Protein AF-A0A835QY59-F1 (afdb_monomer_lite)

Organism: Vanilla planifolia (NCBI:txid51239)

Sequence (139 aa):
MGSAEMVPEFIKHGCYFSFSGFLTSVKSNKSKEMLKSVPIDRILFESDALNALTKCCPDFSLLYTLDSTMLHGHQHVIGSADIDFNQQWKELNHPTNIQIVFGDVATLLEVSEEELVEESYQNTTQLFSFPGFKVIGEI

Radius of gyration: 18.57 Å; chains: 1; bounding box: 44×41×45 Å

Structure (mmCIF, N/CA/C/O backbone):
data_AF-A0A835QY59-F1
#
_entry.id   AF-A0A835QY59-F1
#
loop_
_atom_site.group_PDB
_atom_site.id
_atom_site.type_symbol
_atom_site.label_atom_id
_atom_site.label_alt_id
_atom_site.label_comp_id
_atom_site.label_asym_id
_atom_site.label_entity_id
_atom_site.label_seq_id
_atom_site.pdbx_PDB_ins_code
_atom_site.Cartn_x
_atom_site.Cartn_y
_atom_site.Cartn_z
_atom_site.occupancy
_atom_site.B_iso_or_equiv
_atom_site.auth_seq_id
_atom_site.auth_comp_id
_atom_site.auth_asym_id
_atom_site.auth_atom_id
_atom_site.pdbx_PDB_model_num
ATOM 1 N N . MET A 1 1 ? -4.920 -0.352 -12.219 1.00 66.38 1 MET A N 1
ATOM 2 C CA . MET A 1 1 ? -5.366 0.059 -10.869 1.00 66.38 1 MET A CA 1
ATOM 3 C C . MET A 1 1 ? -6.881 0.018 -10.791 1.00 66.38 1 MET A C 1
ATOM 5 O O . MET A 1 1 ? -7.520 0.373 -11.780 1.00 66.38 1 MET A O 1
ATOM 9 N N . GLY A 1 2 ? -7.432 -0.422 -9.656 1.00 78.00 2 GLY A N 1
ATOM 10 C CA . GLY A 1 2 ? -8.881 -0.461 -9.415 1.00 78.00 2 GLY A CA 1
ATOM 11 C C . GLY A 1 2 ? -9.520 0.932 -9.319 1.00 78.00 2 GLY A C 1
ATOM 12 O O . GLY A 1 2 ? -8.824 1.948 -9.383 1.00 78.00 2 GLY A O 1
ATOM 13 N N . SER A 1 3 ? -10.845 0.992 -9.167 1.00 86.44 3 SER A N 1
ATOM 14 C CA . SER A 1 3 ? -11.596 2.223 -8.869 1.00 86.44 3 SER A CA 1
ATOM 15 C C . SER A 1 3 ? -11.979 2.298 -7.388 1.00 86.44 3 SER A C 1
ATOM 17 O O . SER A 1 3 ? -12.293 1.276 -6.779 1.00 86.44 3 SER A O 1
ATOM 19 N N . ALA A 1 4 ? -11.955 3.507 -6.813 1.00 92.00 4 ALA A N 1
ATOM 20 C CA . ALA A 1 4 ? -12.286 3.740 -5.402 1.00 92.00 4 ALA A CA 1
ATOM 21 C C . ALA A 1 4 ? -13.705 3.246 -5.054 1.00 92.00 4 ALA A C 1
ATOM 23 O O . ALA A 1 4 ? -13.967 2.774 -3.956 1.00 92.00 4 ALA A O 1
ATOM 24 N N . GLU A 1 5 ? -14.608 3.271 -6.035 1.00 93.88 5 GLU A N 1
ATOM 25 C CA . GLU A 1 5 ? -15.988 2.786 -5.935 1.00 93.88 5 GLU A CA 1
ATOM 26 C C . GLU A 1 5 ? -16.102 1.303 -5.549 1.00 93.88 5 GLU A C 1
ATOM 28 O O . GLU A 1 5 ? -17.101 0.901 -4.958 1.00 93.88 5 GLU A O 1
ATOM 33 N N . MET A 1 6 ? -15.091 0.486 -5.861 1.00 93.44 6 MET A N 1
ATOM 34 C CA . MET A 1 6 ? -15.097 -0.947 -5.546 1.00 93.44 6 MET A CA 1
ATOM 35 C C . MET A 1 6 ? -14.684 -1.241 -4.100 1.00 93.44 6 MET A C 1
ATOM 37 O O . MET A 1 6 ? -14.987 -2.314 -3.576 1.00 93.44 6 MET A O 1
ATOM 41 N N . VAL A 1 7 ? -13.991 -0.303 -3.452 1.00 95.06 7 VAL A N 1
ATOM 42 C CA . VAL A 1 7 ? -13.392 -0.501 -2.128 1.00 95.06 7 VAL A CA 1
ATOM 43 C C . VAL A 1 7 ? -14.436 -0.847 -1.058 1.00 95.06 7 VAL A C 1
ATOM 45 O O . VAL A 1 7 ? -14.238 -1.853 -0.374 1.00 95.06 7 VAL A O 1
ATOM 48 N N . PRO A 1 8 ? -15.579 -0.136 -0.936 1.00 95.25 8 PRO A N 1
ATOM 49 C CA . PRO A 1 8 ? -16.572 -0.447 0.092 1.00 95.25 8 PRO A CA 1
ATOM 50 C C . PRO A 1 8 ? -17.133 -1.865 -0.003 1.00 95.25 8 PRO A C 1
ATOM 52 O O . PRO A 1 8 ? -17.414 -2.479 1.023 1.00 95.25 8 PRO A O 1
ATOM 55 N N . GLU A 1 9 ? -17.312 -2.393 -1.215 1.00 96.00 9 GLU A N 1
AT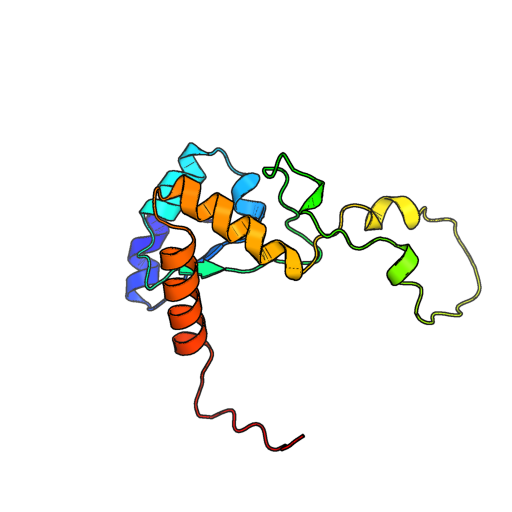OM 56 C CA . GLU A 1 9 ? -17.838 -3.747 -1.392 1.00 96.00 9 GLU A CA 1
ATOM 57 C C . GLU A 1 9 ? -16.778 -4.795 -1.045 1.00 96.00 9 GLU A C 1
ATOM 59 O O . GLU A 1 9 ? -17.068 -5.726 -0.301 1.00 96.00 9 GLU A O 1
ATOM 64 N N . PHE A 1 10 ? -15.530 -4.612 -1.479 1.00 96.56 10 PHE A N 1
ATOM 65 C CA . PHE A 1 10 ? -14.441 -5.534 -1.142 1.00 96.56 10 PHE A CA 1
ATOM 66 C C . PHE A 1 10 ? -14.113 -5.563 0.359 1.00 96.56 10 PHE A C 1
ATOM 68 O O . PHE A 1 10 ? -13.830 -6.634 0.897 1.00 96.56 10 PHE A O 1
ATOM 75 N N . ILE A 1 11 ? -14.241 -4.438 1.068 1.00 96.69 11 ILE A N 1
ATOM 76 C CA . ILE A 1 11 ? -14.084 -4.401 2.533 1.00 96.69 11 ILE A CA 1
ATOM 77 C C . ILE A 1 11 ? -15.104 -5.311 3.227 1.00 96.69 11 ILE A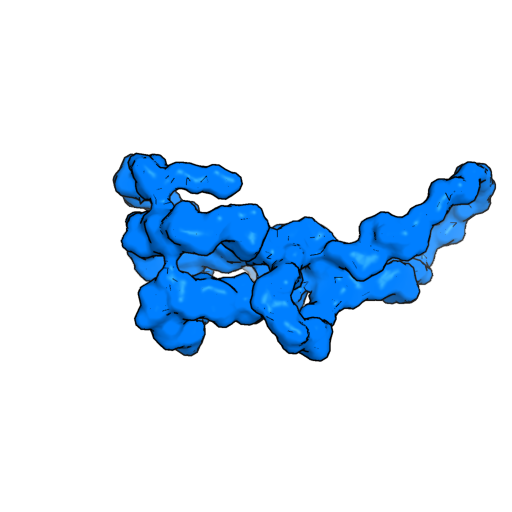 C 1
ATOM 79 O O . ILE A 1 11 ? -14.742 -6.024 4.164 1.00 96.69 11 ILE A O 1
ATOM 83 N N . LYS A 1 12 ? -16.362 -5.350 2.761 1.00 96.81 12 LYS A N 1
ATOM 84 C CA . LYS A 1 12 ? -17.393 -6.238 3.341 1.00 96.81 12 LYS A CA 1
ATOM 85 C C . LYS A 1 12 ? -17.026 -7.716 3.221 1.00 96.81 12 LYS A C 1
ATOM 87 O O . LYS A 1 12 ? -17.443 -8.507 4.061 1.00 96.81 12 LYS A O 1
ATOM 92 N N . HIS A 1 13 ? -16.242 -8.073 2.205 1.00 97.00 13 HIS A N 1
ATOM 93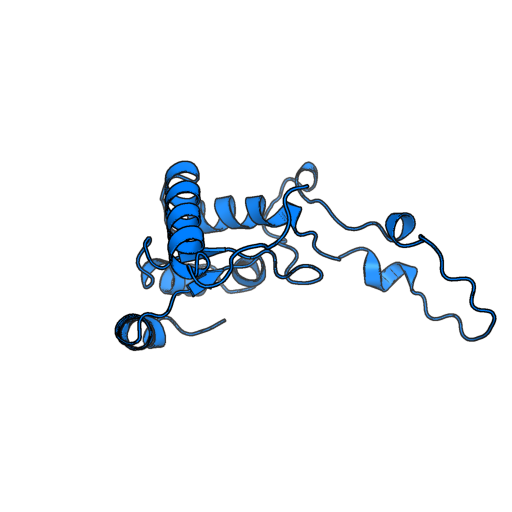 C CA . HIS A 1 13 ? -15.740 -9.432 1.982 1.00 97.00 13 HIS A CA 1
ATOM 94 C C . HIS A 1 13 ? -14.375 -9.684 2.642 1.00 97.00 13 HIS A C 1
ATOM 96 O O . HIS A 1 13 ? -13.758 -10.718 2.402 1.00 97.00 13 HIS A O 1
ATOM 102 N N . GLY A 1 14 ? -13.905 -8.765 3.493 1.00 95.50 14 GLY A N 1
ATOM 103 C CA . GLY A 1 14 ? -12.666 -8.914 4.257 1.00 95.50 14 GLY A CA 1
ATOM 104 C C . GLY A 1 14 ? -11.391 -8.713 3.439 1.00 95.50 14 GLY A C 1
ATOM 105 O O . GLY A 1 14 ? -10.319 -9.119 3.886 1.00 95.50 14 GLY A O 1
ATOM 106 N N . CYS A 1 15 ? -11.485 -8.111 2.250 1.00 97.00 15 CYS A N 1
ATOM 107 C CA . CYS A 1 15 ? -10.325 -7.881 1.401 1.00 97.00 15 CYS A CA 1
ATOM 108 C C . CYS A 1 15 ? -9.362 -6.848 2.003 1.00 97.00 15 CYS A C 1
ATOM 110 O O . CYS A 1 15 ? -9.770 -5.877 2.642 1.00 97.00 15 CYS A O 1
ATOM 112 N N . TYR A 1 16 ? -8.082 -7.055 1.711 1.00 97.19 16 TYR A N 1
ATOM 113 C CA . TYR A 1 16 ? -7.013 -6.077 1.879 1.00 97.19 16 TYR A CA 1
ATOM 114 C C . TYR A 1 16 ? -6.607 -5.534 0.502 1.00 97.19 16 TYR A C 1
ATOM 116 O O . TYR A 1 16 ? -6.870 -6.170 -0.524 1.00 97.19 16 TYR A O 1
ATOM 124 N N . PHE A 1 17 ? -5.965 -4.369 0.471 1.00 96.19 17 PHE A N 1
ATOM 125 C CA . PHE A 1 17 ? -5.592 -3.668 -0.757 1.00 96.19 17 PHE A CA 1
ATOM 126 C C . PHE A 1 17 ? -4.087 -3.422 -0.770 1.00 96.19 17 PHE A C 1
ATOM 128 O O . PHE A 1 17 ? -3.565 -2.698 0.074 1.00 96.19 17 PHE A O 1
ATOM 135 N N . SER A 1 18 ? -3.404 -4.036 -1.734 1.00 94.94 18 SER A N 1
ATOM 136 C CA . SER A 1 18 ? -1.959 -3.898 -1.919 1.00 94.94 18 SER A CA 1
ATOM 137 C C . SER A 1 18 ? -1.628 -2.743 -2.862 1.00 94.94 18 SER A C 1
ATOM 139 O O . SER A 1 18 ? -2.300 -2.553 -3.883 1.00 94.94 18 SER A O 1
ATOM 141 N N . PHE A 1 19 ? -0.593 -1.975 -2.525 1.00 93.50 19 PHE A N 1
ATOM 142 C CA . PHE A 1 19 ? -0.078 -0.880 -3.341 1.00 93.50 19 PHE A CA 1
ATOM 143 C C . PHE A 1 19 ? 1.381 -1.121 -3.722 1.00 93.50 19 PHE A C 1
ATOM 145 O O . PHE A 1 19 ? 2.213 -1.452 -2.880 1.00 93.50 19 PHE A O 1
ATOM 152 N N . SER A 1 20 ? 1.679 -0.898 -5.002 1.00 92.69 20 SER A N 1
ATOM 153 C CA . SER A 1 20 ? 3.018 -0.994 -5.584 1.00 92.69 20 SER A CA 1
ATOM 154 C C . SER A 1 20 ? 3.416 0.295 -6.294 1.00 92.69 20 SER A C 1
ATOM 156 O O . SER A 1 20 ? 2.626 1.243 -6.396 1.00 92.69 20 SER A O 1
ATOM 158 N N . GLY A 1 21 ? 4.621 0.325 -6.869 1.00 89.25 21 GLY A N 1
ATOM 159 C CA . GLY A 1 21 ? 5.108 1.478 -7.629 1.00 89.25 21 GLY A CA 1
ATOM 160 C C . GLY A 1 21 ? 4.248 1.852 -8.846 1.00 89.25 21 GLY A C 1
ATOM 161 O O . GLY A 1 21 ? 4.3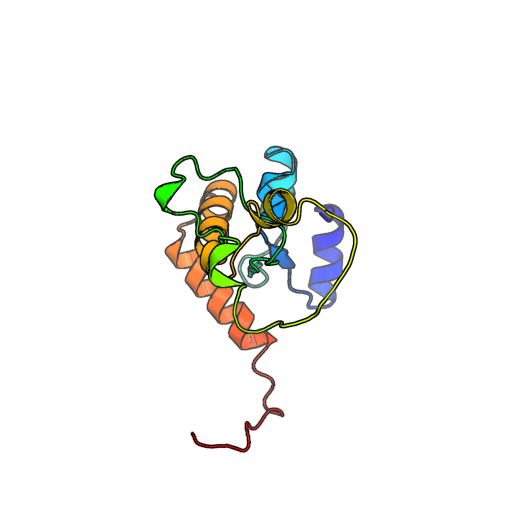29 2.984 -9.326 1.00 89.25 21 GLY A O 1
ATOM 162 N N . PHE A 1 22 ? 3.321 0.994 -9.301 1.00 88.62 22 PHE A N 1
ATOM 163 C CA . PHE A 1 22 ? 2.326 1.365 -10.320 1.00 88.62 22 PHE A CA 1
ATOM 164 C C . PHE A 1 22 ? 1.398 2.503 -9.894 1.00 88.62 22 PHE A C 1
ATOM 166 O O . PHE A 1 22 ? 0.852 3.196 -10.760 1.00 88.62 22 PHE A O 1
ATOM 173 N N . LEU A 1 23 ? 1.240 2.735 -8.590 1.00 84.94 23 LEU A N 1
ATOM 174 C CA . LEU A 1 23 ? 0.486 3.868 -8.060 1.00 84.94 23 LEU A CA 1
ATOM 175 C C . LEU A 1 23 ? 0.998 5.209 -8.602 1.00 84.94 23 LEU A C 1
ATOM 177 O O . LEU A 1 23 ? 0.204 6.109 -8.885 1.00 84.94 23 LEU A O 1
ATOM 181 N N . THR A 1 24 ? 2.311 5.305 -8.815 1.00 70.94 24 THR A N 1
ATOM 182 C CA . THR A 1 24 ? 2.984 6.508 -9.324 1.00 70.94 24 THR A CA 1
ATOM 183 C C . THR A 1 24 ? 2.751 6.749 -10.815 1.00 70.94 24 THR A C 1
ATOM 185 O O . THR A 1 24 ? 2.928 7.862 -11.302 1.00 70.94 24 THR A O 1
ATOM 188 N N . SER A 1 25 ? 2.301 5.728 -11.553 1.00 71.62 25 SER A N 1
ATOM 189 C CA . SER A 1 25 ? 1.983 5.831 -12.984 1.00 71.62 25 SER A CA 1
ATOM 190 C C . SER A 1 25 ? 0.5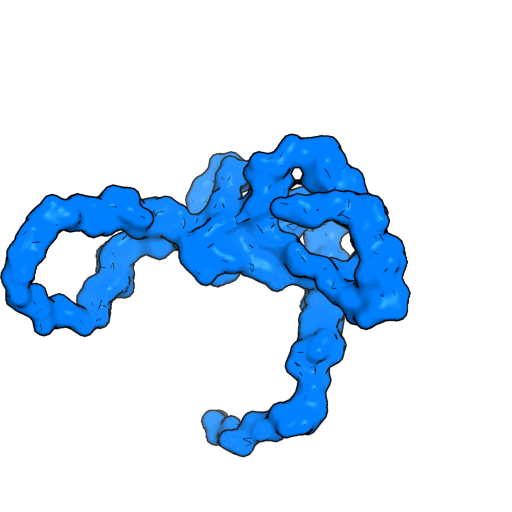62 6.351 -13.249 1.00 71.62 25 SER A C 1
ATOM 192 O O . SER A 1 25 ? 0.208 6.644 -14.393 1.00 71.62 25 SER A O 1
ATOM 194 N N . VAL A 1 26 ? -0.276 6.459 -12.214 1.00 72.25 26 VAL A N 1
ATOM 195 C CA . VAL A 1 26 ? -1.654 6.957 -12.311 1.00 72.25 26 VAL A CA 1
ATOM 196 C C . VAL A 1 26 ? -1.708 8.436 -11.930 1.00 72.25 26 VAL A C 1
ATOM 198 O O . VAL A 1 26 ? -0.935 8.914 -11.107 1.00 72.25 26 VAL A O 1
ATOM 201 N N . LYS A 1 27 ? -2.638 9.190 -12.540 1.00 74.50 27 LYS A N 1
ATOM 202 C CA . LYS A 1 27 ? -2.872 10.602 -12.197 1.00 74.50 27 LYS A CA 1
ATOM 203 C C . LYS A 1 27 ? -3.040 10.746 -10.682 1.00 74.50 27 LYS A C 1
ATOM 205 O O . LYS A 1 27 ? -3.932 10.112 -10.117 1.00 74.50 27 LYS A O 1
ATOM 210 N N . SER A 1 28 ? -2.248 11.629 -10.075 1.00 75.25 28 SER A N 1
ATOM 211 C CA . SER A 1 28 ? -2.161 11.820 -8.621 1.00 75.25 28 SER A CA 1
ATOM 212 C C . SER A 1 28 ? -3.523 11.911 -7.928 1.00 75.25 28 SER A C 1
ATOM 214 O O . SER A 1 28 ? -3.728 11.260 -6.911 1.00 75.25 28 SER A O 1
ATOM 216 N N . ASN A 1 29 ? -4.490 12.627 -8.511 1.00 82.94 29 ASN A N 1
ATOM 217 C CA . ASN A 1 29 ? -5.840 12.749 -7.948 1.00 82.94 29 ASN A CA 1
ATOM 218 C C . ASN A 1 29 ? -6.565 11.401 -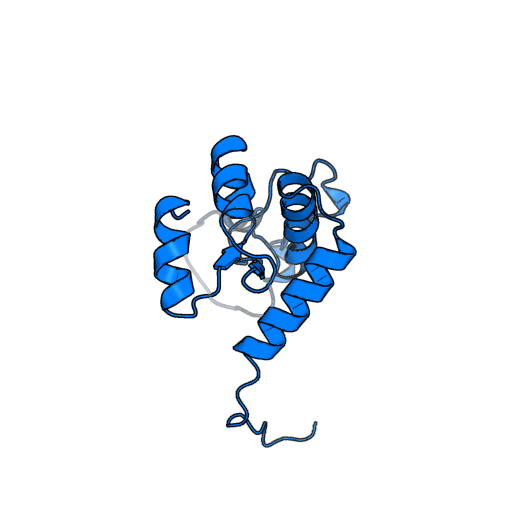7.831 1.00 82.94 29 ASN A C 1
ATOM 220 O O . ASN A 1 29 ? -7.151 11.118 -6.794 1.00 82.94 29 ASN A O 1
ATOM 224 N N . LYS A 1 30 ? -6.483 10.543 -8.855 1.00 85.38 30 LYS A N 1
ATOM 225 C CA . LYS A 1 30 ? -7.144 9.229 -8.844 1.00 85.38 30 LYS A CA 1
ATOM 226 C C . LYS A 1 30 ? -6.462 8.270 -7.867 1.00 85.38 30 LYS A C 1
ATOM 228 O O . LYS A 1 30 ? -7.142 7.517 -7.176 1.00 85.38 30 LYS A O 1
ATOM 233 N N . SER A 1 31 ? -5.131 8.313 -7.796 1.00 85.12 31 SER A N 1
ATOM 234 C CA . SER A 1 31 ? -4.351 7.559 -6.807 1.00 85.12 31 SER A CA 1
ATOM 235 C C . SER A 1 31 ? -4.714 7.982 -5.383 1.00 85.12 31 SER A C 1
ATOM 237 O O . SER A 1 31 ? -4.962 7.134 -4.533 1.00 85.12 31 SER A O 1
ATOM 239 N N . LYS A 1 32 ? -4.829 9.294 -5.149 1.00 89.00 32 LYS A N 1
ATOM 240 C CA . LYS A 1 32 ? -5.207 9.871 -3.858 1.00 89.00 32 LYS A CA 1
ATOM 241 C C . LYS A 1 32 ? -6.637 9.516 -3.453 1.00 89.00 32 LYS A C 1
ATOM 243 O O . LYS A 1 32 ? -6.852 9.125 -2.313 1.00 89.00 32 LYS A O 1
ATOM 248 N N . GLU A 1 33 ? -7.603 9.613 -4.366 1.00 91.12 33 GLU A N 1
ATOM 249 C CA . GLU A 1 33 ? -8.993 9.202 -4.113 1.00 91.12 33 GLU A CA 1
ATOM 250 C C . GLU A 1 33 ? -9.097 7.714 -3.768 1.00 91.12 33 GLU A C 1
ATOM 252 O O . GLU A 1 33 ? -9.775 7.356 -2.808 1.00 91.12 33 GLU A O 1
ATOM 257 N N . MET A 1 34 ? -8.392 6.854 -4.512 1.00 91.38 34 MET A N 1
ATOM 258 C CA . MET A 1 34 ? -8.322 5.426 -4.210 1.00 91.38 34 MET A CA 1
ATOM 259 C C . MET A 1 34 ? -7.744 5.181 -2.815 1.00 91.38 34 MET A C 1
ATOM 261 O O . MET A 1 34 ? -8.393 4.538 -1.995 1.00 91.38 34 MET A O 1
ATOM 265 N N . LEU A 1 35 ? -6.555 5.715 -2.534 1.00 92.44 35 LEU A N 1
ATOM 266 C CA . LEU A 1 35 ? -5.886 5.536 -1.247 1.00 92.44 35 LEU A CA 1
ATOM 267 C C . LEU A 1 35 ? -6.758 5.998 -0.079 1.00 92.44 35 LEU A C 1
ATOM 269 O O . LEU A 1 35 ? -6.934 5.255 0.877 1.00 92.44 35 LEU A O 1
ATOM 273 N N . LYS A 1 36 ? -7.372 7.182 -0.186 1.00 93.12 36 LYS A N 1
ATOM 274 C CA . LYS A 1 36 ? -8.247 7.726 0.865 1.00 93.12 36 LYS A CA 1
ATOM 275 C C . LYS A 1 36 ? -9.531 6.921 1.076 1.00 93.12 36 LYS A C 1
ATOM 277 O O . LYS A 1 36 ? -10.172 7.088 2.108 1.00 93.12 36 LYS A O 1
ATOM 282 N N . SER A 1 37 ? -9.930 6.080 0.120 1.00 94.75 37 SER A N 1
ATOM 283 C CA . SER A 1 37 ? -11.092 5.199 0.279 1.00 94.75 37 SER A CA 1
ATOM 284 C C . SER A 1 37 ? -10.777 3.905 1.037 1.00 94.75 37 SER A C 1
ATOM 286 O O . SER A 1 37 ? -11.705 3.257 1.521 1.00 94.75 37 SER A O 1
ATOM 288 N N . VAL A 1 38 ? -9.496 3.535 1.154 1.00 96.25 38 VAL A N 1
ATOM 289 C CA . VAL A 1 38 ? -9.047 2.314 1.829 1.00 96.25 38 VAL A CA 1
ATOM 290 C C . VAL A 1 38 ? -8.710 2.621 3.296 1.00 96.25 38 VAL A C 1
ATOM 292 O O . VAL A 1 38 ? -7.877 3.487 3.556 1.00 96.25 38 VAL A O 1
ATOM 295 N N . PRO A 1 39 ? -9.321 1.920 4.268 1.00 96.19 39 PRO A N 1
ATOM 296 C CA . PRO A 1 39 ? -8.933 1.997 5.674 1.00 96.19 39 PRO A CA 1
ATOM 297 C C . PRO A 1 39 ? -7.476 1.580 5.899 1.00 96.19 39 PRO A C 1
ATOM 299 O O . PRO A 1 39 ? -7.010 0.626 5.276 1.00 96.19 39 PRO A O 1
ATOM 302 N N . ILE A 1 40 ? -6.765 2.256 6.807 1.00 95.56 40 ILE A N 1
ATOM 303 C CA . ILE A 1 40 ? -5.336 1.995 7.057 1.00 95.56 40 ILE A CA 1
ATOM 304 C C . ILE A 1 40 ? -5.068 0.556 7.535 1.00 95.56 40 ILE A C 1
ATOM 306 O O . ILE A 1 40 ? -4.099 -0.054 7.095 1.00 95.56 40 ILE A O 1
ATOM 310 N N . ASP A 1 41 ? -5.995 -0.042 8.294 1.00 96.50 41 ASP A N 1
ATOM 311 C CA . ASP A 1 41 ? -5.982 -1.444 8.758 1.00 96.50 41 ASP A CA 1
ATOM 312 C C . ASP A 1 41 ? -6.246 -2.470 7.632 1.00 96.50 41 ASP A C 1
ATOM 314 O O . ASP A 1 41 ? -6.385 -3.672 7.863 1.00 96.50 41 ASP A O 1
ATOM 318 N N . ARG A 1 42 ? -6.369 -1.999 6.385 1.00 97.50 42 ARG A N 1
ATOM 319 C CA . ARG A 1 42 ? -6.563 -2.815 5.177 1.00 97.50 42 ARG A CA 1
ATOM 320 C C . ARG A 1 42 ? -5.516 -2.549 4.103 1.00 97.50 42 ARG A C 1
ATOM 322 O O . ARG A 1 42 ? -5.608 -3.138 3.023 1.00 97.50 42 ARG A O 1
ATOM 329 N N . ILE A 1 43 ? -4.535 -1.691 4.378 1.00 97.06 43 ILE A N 1
ATOM 330 C CA . ILE A 1 43 ? -3.451 -1.366 3.450 1.00 97.06 43 ILE A CA 1
ATOM 331 C C . ILE A 1 43 ? -2.342 -2.413 3.557 1.00 97.06 43 ILE A C 1
ATOM 333 O O . ILE A 1 43 ? -1.892 -2.760 4.650 1.00 97.06 43 ILE A O 1
ATOM 337 N N . LEU A 1 44 ? -1.889 -2.883 2.398 1.00 97.31 44 LEU A N 1
ATOM 338 C CA . LEU A 1 44 ? -0.698 -3.705 2.213 1.00 97.31 44 LEU A CA 1
ATOM 339 C C . LEU A 1 44 ? 0.220 -3.038 1.185 1.00 97.31 44 LEU A C 1
ATOM 341 O O . LEU A 1 44 ? -0.208 -2.177 0.410 1.00 97.31 44 LEU A O 1
ATOM 345 N N . PHE A 1 45 ? 1.467 -3.490 1.138 1.00 96.06 45 PHE A N 1
ATOM 346 C CA . PHE A 1 45 ? 2.444 -3.028 0.164 1.00 96.06 45 PHE A CA 1
ATOM 347 C C . PHE A 1 45 ? 3.137 -4.189 -0.524 1.00 96.06 45 PHE A C 1
ATOM 349 O O . PHE A 1 45 ? 3.403 -5.230 0.076 1.00 96.06 45 PHE A O 1
ATOM 356 N N . GLU A 1 46 ? 3.503 -3.958 -1.776 1.00 95.19 46 GLU A N 1
ATOM 357 C CA . GLU A 1 46 ? 4.306 -4.875 -2.567 1.00 95.19 46 GLU A CA 1
ATOM 358 C C . GLU A 1 46 ? 5.237 -4.089 -3.491 1.00 95.19 46 GLU A C 1
ATOM 360 O O . GLU A 1 46 ? 4.935 -2.978 -3.922 1.00 95.19 46 GLU A O 1
ATOM 365 N N . SER A 1 47 ? 6.389 -4.666 -3.827 1.00 92.56 47 SER A N 1
ATOM 366 C CA . SER A 1 47 ? 7.264 -4.081 -4.848 1.00 92.56 47 SER A CA 1
ATOM 367 C C . SER A 1 47 ? 6.768 -4.373 -6.264 1.00 92.56 47 SER A C 1
ATOM 369 O O . SER A 1 47 ? 7.047 -3.598 -7.173 1.00 92.56 47 SER A O 1
ATOM 371 N N . ASP A 1 48 ? 6.071 -5.499 -6.449 1.00 92.31 48 ASP A N 1
ATOM 372 C CA . ASP A 1 48 ? 5.788 -6.113 -7.752 1.00 92.31 48 ASP A CA 1
ATOM 373 C C . ASP A 1 48 ? 7.054 -6.281 -8.623 1.00 92.31 48 ASP A C 1
ATOM 375 O O . ASP A 1 48 ? 7.016 -6.226 -9.849 1.00 92.31 48 ASP A O 1
ATOM 379 N N . ALA A 1 49 ? 8.217 -6.474 -7.986 1.00 90.88 49 ALA A N 1
ATOM 380 C CA . ALA A 1 49 ? 9.466 -6.737 -8.692 1.00 90.88 49 ALA A CA 1
ATOM 381 C C . ALA A 1 49 ? 9.356 -8.037 -9.516 1.00 90.88 49 ALA A C 1
ATOM 383 O O . ALA A 1 49 ? 8.857 -9.048 -9.029 1.00 90.88 49 ALA A O 1
ATOM 384 N N . LEU A 1 50 ? 9.831 -8.088 -10.763 1.00 91.12 50 LEU A N 1
ATOM 385 C CA . LEU A 1 50 ? 10.769 -7.176 -11.441 1.00 91.12 50 LEU A CA 1
ATOM 386 C C . LEU A 1 50 ? 10.113 -5.963 -12.149 1.00 91.12 50 LEU A C 1
ATOM 388 O O . LEU A 1 50 ? 10.793 -5.215 -12.853 1.00 91.12 50 LEU A O 1
ATOM 392 N N . ASN A 1 51 ? 8.812 -5.746 -11.956 1.00 87.06 51 ASN A N 1
ATOM 393 C CA . ASN A 1 51 ? 7.991 -4.716 -12.594 1.00 87.06 51 ASN A CA 1
ATOM 394 C C . ASN A 1 51 ? 7.743 -3.526 -11.642 1.00 87.06 51 ASN A C 1
ATOM 396 O O . ASN A 1 51 ? 8.315 -3.445 -10.563 1.00 87.06 51 ASN A O 1
ATOM 400 N N . ALA A 1 52 ? 6.896 -2.571 -12.041 1.00 87.75 52 ALA A N 1
ATOM 401 C CA . ALA A 1 52 ? 6.436 -1.471 -11.183 1.00 87.75 52 ALA A CA 1
ATOM 402 C C . ALA A 1 52 ? 7.545 -0.587 -10.571 1.00 87.75 52 ALA A C 1
ATOM 404 O O . ALA A 1 52 ? 7.367 -0.045 -9.482 1.00 87.75 52 ALA A O 1
ATOM 405 N N . LEU A 1 53 ? 8.675 -0.400 -11.267 1.00 86.75 53 LEU A N 1
ATOM 406 C CA . LEU A 1 53 ? 9.728 0.519 -10.825 1.00 86.75 53 LEU A CA 1
ATOM 407 C C . LEU A 1 53 ? 9.164 1.944 -10.683 1.00 86.75 53 LEU A C 1
ATOM 409 O O . LEU A 1 53 ? 8.713 2.550 -11.661 1.00 86.75 53 LEU A O 1
ATOM 413 N N . THR A 1 54 ? 9.197 2.477 -9.463 1.00 77.94 54 THR A N 1
ATOM 414 C CA . THR A 1 54 ? 8.750 3.840 -9.163 1.00 77.94 54 THR A CA 1
ATOM 415 C C . THR A 1 54 ? 9.630 4.868 -9.873 1.00 77.94 54 THR A C 1
ATOM 417 O O . THR A 1 54 ? 10.853 4.827 -9.784 1.00 77.94 54 THR A O 1
ATOM 420 N N . LYS A 1 55 ? 8.995 5.847 -10.530 1.00 71.31 55 LYS A N 1
ATOM 421 C CA . LYS A 1 55 ? 9.671 6.986 -11.187 1.00 71.31 55 LYS A CA 1
ATOM 422 C C . LYS A 1 55 ? 9.535 8.302 -10.415 1.00 71.31 55 LYS A C 1
ATOM 424 O O . LYS A 1 55 ? 10.037 9.328 -10.860 1.00 71.31 55 LYS A O 1
ATOM 429 N N . CYS A 1 56 ? 8.803 8.279 -9.301 1.00 62.53 56 CYS A N 1
ATOM 430 C CA . CYS A 1 56 ? 8.424 9.469 -8.542 1.00 62.53 56 CYS A CA 1
ATOM 431 C C . CYS A 1 56 ? 9.467 9.891 -7.502 1.00 62.53 56 CYS A C 1
ATOM 433 O O . CYS A 1 56 ? 9.403 11.023 -7.034 1.00 62.53 56 CYS A O 1
ATOM 435 N N . CYS A 1 57 ? 10.443 9.032 -7.181 1.00 55.75 57 CYS A N 1
ATOM 436 C CA . CYS A 1 57 ? 11.558 9.403 -6.319 1.00 55.75 57 CYS A CA 1
ATOM 437 C C . CYS A 1 57 ? 12.586 10.207 -7.141 1.00 55.75 57 CYS A C 1
ATOM 439 O O . CYS A 1 57 ? 13.209 9.641 -8.041 1.00 55.75 57 CYS A O 1
ATOM 441 N N . PRO A 1 58 ? 12.764 11.519 -6.890 1.00 50.62 58 PRO A N 1
ATOM 442 C CA . PRO A 1 58 ? 13.744 12.330 -7.614 1.00 50.62 58 PRO A CA 1
ATOM 443 C C . PRO A 1 58 ? 15.182 11.978 -7.216 1.00 50.62 58 PRO A C 1
ATOM 445 O O . PRO A 1 58 ? 16.119 12.276 -7.958 1.00 50.62 58 PRO A O 1
ATOM 448 N N . ASP A 1 59 ? 15.353 11.341 -6.055 1.00 59.69 59 ASP A N 1
ATOM 449 C CA . ASP A 1 59 ? 16.638 10.855 -5.594 1.00 59.69 59 ASP A CA 1
ATOM 450 C C . ASP A 1 59 ? 16.884 9.431 -6.103 1.00 59.69 59 ASP A C 1
ATOM 452 O O . ASP A 1 59 ? 16.639 8.431 -5.427 1.00 59.69 59 ASP A O 1
ATOM 456 N N . PHE A 1 60 ? 17.393 9.350 -7.333 1.00 59.62 60 PHE A N 1
ATOM 457 C CA . PHE A 1 60 ? 17.817 8.095 -7.952 1.00 59.62 60 PHE A CA 1
ATOM 458 C C . PHE A 1 60 ? 18.840 7.313 -7.113 1.00 59.62 60 PHE A C 1
ATOM 460 O O . PHE A 1 60 ? 19.033 6.130 -7.378 1.00 59.62 60 PHE A O 1
ATOM 467 N N . SER A 1 61 ? 19.481 7.928 -6.107 1.00 61.19 61 SER A N 1
ATOM 468 C CA . SER A 1 61 ? 20.417 7.225 -5.224 1.00 61.19 61 SER A CA 1
ATOM 469 C C . SER A 1 61 ? 19.741 6.214 -4.288 1.00 61.19 61 SER A C 1
ATOM 471 O O . SER A 1 61 ? 20.407 5.289 -3.825 1.00 61.19 61 SER A O 1
ATOM 473 N N . LEU A 1 62 ? 18.426 6.332 -4.065 1.00 64.50 62 LEU A N 1
ATOM 474 C CA . LEU A 1 62 ? 17.643 5.383 -3.265 1.00 64.50 62 LEU A CA 1
ATOM 475 C C . LEU A 1 62 ? 17.062 4.225 -4.095 1.00 64.50 62 LEU A C 1
ATOM 477 O O . LEU A 1 62 ? 16.620 3.228 -3.525 1.00 64.50 62 LEU A O 1
ATOM 481 N N . LEU A 1 63 ? 17.056 4.333 -5.429 1.00 68.56 63 LEU A N 1
ATOM 482 C CA . LEU A 1 63 ? 16.520 3.299 -6.315 1.00 68.56 63 LEU A CA 1
ATOM 483 C C . LEU A 1 63 ? 17.525 2.157 -6.480 1.00 68.56 63 LEU A C 1
ATOM 485 O O . LEU A 1 63 ? 18.568 2.305 -7.117 1.00 68.56 63 LEU A O 1
ATOM 489 N N . TYR A 1 64 ? 17.172 0.977 -5.976 1.00 68.44 64 TYR A N 1
ATOM 490 C CA . TYR A 1 64 ? 17.918 -0.244 -6.245 1.00 68.44 64 TYR A CA 1
ATOM 491 C C . TYR A 1 64 ? 17.412 -0.867 -7.549 1.00 68.44 64 TYR A C 1
ATOM 493 O O . TYR A 1 64 ? 16.329 -1.447 -7.597 1.00 68.44 64 TYR A O 1
ATOM 501 N N . THR A 1 65 ? 18.170 -0.731 -8.632 1.00 64.94 65 THR A N 1
ATOM 502 C CA . THR A 1 65 ? 17.857 -1.395 -9.906 1.00 64.94 65 THR A CA 1
ATOM 503 C C . THR A 1 65 ? 18.709 -2.646 -10.052 1.00 64.94 65 THR A C 1
ATOM 505 O O . THR A 1 65 ? 19.860 -2.688 -9.611 1.00 64.94 65 THR A O 1
ATOM 508 N N . LEU A 1 66 ? 18.131 -3.700 -10.626 1.00 61.66 66 LEU A N 1
ATOM 509 C CA . LEU A 1 66 ? 18.876 -4.926 -10.880 1.00 61.66 66 LEU A CA 1
ATOM 510 C C . LEU A 1 66 ? 19.750 -4.707 -12.126 1.00 61.66 66 LEU A C 1
ATOM 512 O O . LEU A 1 66 ? 19.255 -4.770 -13.246 1.00 61.66 66 LEU A O 1
ATOM 516 N N . ASP A 1 67 ? 21.040 -4.414 -11.943 1.00 59.16 67 ASP A N 1
ATOM 517 C CA . ASP A 1 67 ? 21.976 -4.344 -13.069 1.00 59.16 67 ASP A CA 1
ATOM 518 C C . ASP A 1 67 ? 22.175 -5.749 -13.664 1.00 59.16 67 ASP A C 1
ATOM 520 O O . ASP A 1 67 ? 22.399 -6.727 -12.941 1.00 59.16 67 ASP A O 1
ATOM 524 N N . SER A 1 68 ? 22.118 -5.854 -14.994 1.00 51.25 68 SER A N 1
ATOM 525 C CA . SER A 1 68 ? 22.268 -7.098 -15.764 1.00 51.25 68 SER A CA 1
ATOM 526 C C . SER A 1 68 ? 23.549 -7.867 -15.416 1.00 51.25 68 SER A C 1
ATOM 528 O O . SER A 1 68 ? 23.637 -9.079 -15.621 1.00 51.25 68 SER A O 1
ATOM 530 N N . THR A 1 69 ? 24.555 -7.186 -14.863 1.00 52.56 69 THR A N 1
ATOM 531 C CA . THR A 1 69 ? 25.814 -7.783 -14.400 1.00 52.56 69 THR A CA 1
ATOM 532 C C . THR A 1 69 ? 25.632 -8.758 -13.226 1.00 52.56 69 THR A C 1
ATOM 534 O O . THR A 1 69 ? 26.373 -9.737 -13.144 1.00 52.56 69 THR A O 1
ATOM 537 N N . MET A 1 70 ? 24.606 -8.581 -12.383 1.00 50.28 70 MET A N 1
ATOM 538 C CA . MET A 1 70 ? 24.315 -9.448 -11.226 1.00 50.28 70 MET A CA 1
ATOM 539 C C . MET A 1 70 ? 23.523 -10.717 -11.589 1.00 50.28 70 MET A C 1
ATOM 541 O O . MET A 1 70 ? 23.462 -11.658 -10.800 1.00 50.28 70 MET A O 1
ATOM 545 N N . LEU A 1 71 ? 22.944 -10.775 -12.792 1.00 50.78 71 LEU A N 1
ATOM 546 C CA . LEU A 1 71 ? 22.184 -11.928 -13.297 1.00 50.78 71 LEU A CA 1
ATOM 547 C C . LEU A 1 71 ? 23.052 -12.994 -13.976 1.00 50.78 71 LEU A C 1
ATOM 549 O O . LEU A 1 71 ? 22.562 -14.077 -14.283 1.00 50.78 71 LEU A O 1
ATOM 553 N N . HIS A 1 72 ? 24.349 -12.742 -14.175 1.00 43.72 72 HIS A N 1
ATOM 554 C CA . HIS A 1 72 ? 25.264 -13.670 -14.857 1.00 43.72 72 HIS A CA 1
ATOM 555 C C . HIS A 1 72 ? 25.735 -14.859 -13.989 1.00 43.72 72 HIS A C 1
ATOM 557 O O . HIS A 1 72 ? 26.765 -15.484 -14.256 1.00 43.72 72 HIS A O 1
ATOM 563 N N . GLY A 1 73 ? 24.958 -15.244 -12.976 1.00 42.84 73 GLY A N 1
ATOM 564 C CA . GLY A 1 73 ? 25.132 -16.506 -12.267 1.00 42.84 73 GLY A CA 1
ATOM 565 C C . GLY A 1 73 ? 24.703 -17.700 -13.128 1.00 42.84 73 GLY A C 1
ATOM 566 O O . GLY A 1 73 ? 23.558 -18.118 -13.068 1.00 42.84 73 GLY A O 1
ATOM 567 N N . HIS A 1 74 ? 25.650 -18.276 -13.876 1.00 41.66 74 HIS A N 1
ATOM 568 C CA . HIS A 1 74 ? 25.585 -19.606 -14.508 1.00 41.66 74 HIS A CA 1
ATOM 569 C C . HIS A 1 74 ? 24.449 -19.860 -15.522 1.00 41.66 74 HIS A C 1
ATOM 571 O O . HIS A 1 74 ? 23.519 -20.623 -15.261 1.00 41.66 74 HIS A O 1
ATOM 577 N N . GLN A 1 75 ? 24.626 -19.407 -16.767 1.00 34.28 75 GLN A N 1
ATOM 578 C CA . GLN A 1 75 ? 24.042 -20.129 -17.902 1.00 34.28 75 GLN A CA 1
ATOM 579 C C . GLN A 1 75 ? 25.024 -20.204 -19.076 1.00 34.28 75 GLN A C 1
ATOM 581 O O . GLN A 1 75 ? 25.118 -19.322 -19.921 1.00 34.28 75 GLN A O 1
ATOM 586 N N . HIS A 1 76 ? 25.782 -21.299 -19.109 1.00 37.16 76 HIS A N 1
ATOM 587 C CA . HIS A 1 76 ? 26.481 -21.753 -20.303 1.00 37.16 76 HIS A CA 1
ATOM 588 C C . HIS A 1 76 ? 25.448 -22.384 -21.246 1.00 37.16 76 HIS A C 1
ATOM 590 O O . HIS A 1 76 ? 25.119 -23.561 -21.094 1.00 37.16 76 HIS A O 1
ATOM 596 N N . VAL A 1 77 ? 24.936 -21.625 -22.218 1.00 33.91 77 VAL A N 1
ATOM 597 C CA . VAL A 1 77 ? 24.278 -22.201 -23.400 1.00 33.91 77 VAL A CA 1
ATOM 598 C C . VAL A 1 77 ? 24.781 -21.496 -24.655 1.00 33.91 77 VAL A C 1
ATOM 600 O O . VAL A 1 77 ? 24.773 -20.277 -24.779 1.00 33.91 77 VAL A O 1
ATOM 603 N N . ILE A 1 78 ? 25.271 -22.334 -25.559 1.00 36.03 78 ILE A N 1
ATOM 604 C CA . ILE A 1 78 ? 25.841 -22.037 -26.864 1.00 36.03 78 ILE A CA 1
ATOM 605 C C . ILE A 1 78 ? 24.714 -21.659 -27.839 1.00 36.03 78 ILE A C 1
ATOM 607 O O . ILE A 1 78 ? 23.782 -22.438 -28.009 1.00 36.03 78 ILE A O 1
ATOM 611 N N . GLY A 1 79 ? 24.884 -20.550 -28.566 1.00 38.38 79 GLY A N 1
ATOM 612 C CA . GLY A 1 79 ? 24.415 -20.416 -29.950 1.00 38.38 79 GLY A CA 1
ATOM 613 C C . GLY A 1 79 ? 23.096 -19.673 -30.219 1.00 38.38 79 GLY A C 1
ATOM 614 O O . GLY A 1 79 ? 22.018 -20.154 -29.898 1.00 38.38 79 GLY A O 1
ATOM 615 N N . SER A 1 80 ? 23.245 -18.610 -31.021 1.00 41.78 80 SER A N 1
ATOM 616 C CA . SER A 1 80 ? 22.298 -18.000 -31.973 1.00 41.78 80 SER A CA 1
ATOM 617 C C . SER A 1 80 ? 21.345 -16.878 -31.531 1.00 41.78 80 SER A C 1
ATOM 619 O O . SER A 1 80 ? 20.478 -17.049 -30.683 1.00 41.78 80 SER A O 1
ATOM 621 N N . ALA A 1 81 ? 21.454 -15.800 -32.324 1.00 42.38 81 ALA A N 1
ATOM 622 C CA . ALA A 1 81 ? 20.660 -14.576 -32.443 1.00 42.38 81 ALA A CA 1
ATOM 623 C C . ALA A 1 81 ? 20.897 -13.511 -31.357 1.00 42.38 81 ALA A C 1
ATOM 625 O O . ALA A 1 81 ? 20.417 -13.623 -30.233 1.00 42.38 81 ALA A O 1
ATOM 626 N N . ASP A 1 82 ? 21.604 -12.447 -31.754 1.00 44.00 82 ASP A N 1
ATOM 627 C CA . ASP A 1 82 ? 21.822 -11.212 -30.997 1.00 44.00 82 ASP A CA 1
ATOM 628 C C . ASP A 1 82 ? 20.485 -10.496 -30.730 1.00 44.00 82 ASP A C 1
ATOM 630 O O . ASP A 1 82 ? 20.089 -9.561 -31.427 1.00 44.00 82 ASP A O 1
ATOM 634 N N . ILE A 1 83 ? 19.750 -10.958 -29.724 1.00 48.75 83 ILE A N 1
ATOM 635 C CA . ILE A 1 83 ? 18.768 -10.134 -29.026 1.00 48.75 83 ILE A CA 1
ATOM 636 C C . ILE A 1 83 ? 19.591 -9.268 -28.072 1.00 48.75 83 ILE A C 1
ATOM 638 O O . ILE A 1 83 ? 20.361 -9.805 -27.276 1.00 48.75 83 ILE A O 1
ATOM 642 N N . ASP A 1 84 ? 19.470 -7.941 -28.154 1.00 48.94 84 ASP A N 1
ATOM 643 C CA . ASP A 1 84 ? 20.113 -7.017 -27.212 1.00 48.94 84 ASP A CA 1
ATOM 644 C C . ASP A 1 84 ? 19.468 -7.158 -25.818 1.00 48.94 84 ASP A C 1
ATOM 646 O O . ASP A 1 84 ? 18.644 -6.354 -25.379 1.00 48.94 84 ASP A O 1
ATOM 650 N N . PHE A 1 85 ? 19.835 -8.235 -25.119 1.00 50.16 85 PHE A N 1
ATOM 651 C CA . PHE A 1 85 ? 19.436 -8.536 -23.746 1.00 50.16 85 PHE A CA 1
ATOM 652 C C . PHE A 1 85 ? 19.865 -7.424 -22.776 1.00 50.16 85 PHE A C 1
ATOM 654 O O . PHE A 1 85 ? 19.294 -7.298 -21.698 1.00 50.16 85 PHE A O 1
ATOM 661 N N . ASN A 1 86 ? 20.837 -6.580 -23.136 1.00 52.06 86 ASN A N 1
ATOM 662 C CA . ASN A 1 86 ? 21.363 -5.558 -22.235 1.00 52.06 86 ASN A CA 1
ATOM 663 C C . ASN A 1 86 ? 20.453 -4.337 -22.082 1.00 52.06 86 ASN A C 1
ATOM 665 O O . ASN A 1 86 ? 20.615 -3.598 -21.111 1.00 52.06 86 ASN A O 1
ATOM 669 N N . GLN A 1 87 ? 19.510 -4.096 -22.995 1.00 50.44 87 GLN A N 1
ATOM 670 C CA . GLN A 1 87 ? 18.601 -2.950 -22.891 1.00 50.44 87 GLN A CA 1
ATOM 671 C C . GLN A 1 87 ? 17.350 -3.267 -22.059 1.00 50.44 87 GLN A C 1
ATOM 673 O O . GLN A 1 87 ? 16.838 -2.392 -21.366 1.00 50.44 87 GLN A O 1
ATOM 678 N N . GLN A 1 88 ? 16.894 -4.524 -22.074 1.00 53.09 88 GLN A N 1
ATOM 679 C CA . GLN A 1 88 ? 15.630 -4.943 -21.455 1.00 53.09 88 GLN A CA 1
ATOM 680 C C . GLN A 1 88 ? 15.689 -5.039 -19.919 1.00 53.09 88 GLN A C 1
ATOM 682 O O . GLN A 1 88 ? 14.665 -4.887 -19.261 1.00 53.09 88 GLN A O 1
ATOM 687 N N . TRP A 1 89 ? 16.874 -5.267 -19.342 1.00 55.12 89 TRP A N 1
ATOM 688 C CA . TRP A 1 89 ? 17.038 -5.533 -17.905 1.00 55.12 89 TRP A CA 1
ATOM 689 C C . TRP A 1 89 ? 17.498 -4.311 -17.090 1.00 55.12 89 TRP A C 1
ATOM 691 O O . TRP A 1 89 ? 17.478 -4.351 -15.866 1.00 55.12 89 TRP A O 1
ATOM 701 N N . LYS A 1 90 ? 17.843 -3.191 -17.744 1.00 57.69 90 LYS A N 1
ATOM 702 C CA . LYS A 1 90 ? 18.348 -1.971 -17.079 1.00 57.69 90 LYS A CA 1
ATOM 703 C C . LYS A 1 90 ? 17.304 -1.194 -16.270 1.00 57.69 90 LYS A C 1
ATOM 705 O O . LYS A 1 90 ? 17.675 -0.311 -15.506 1.00 57.69 90 LYS A O 1
ATOM 710 N N . GLU A 1 91 ? 16.019 -1.504 -16.429 1.00 72.31 91 GLU A N 1
ATOM 711 C CA . GLU A 1 91 ? 14.913 -0.803 -15.755 1.00 72.31 91 GLU A CA 1
ATOM 712 C C . GLU A 1 91 ? 14.088 -1.725 -14.843 1.00 72.31 91 GLU A C 1
ATOM 714 O O . GLU A 1 91 ? 12.927 -1.441 -14.545 1.00 72.31 91 GLU A O 1
ATOM 719 N N . LEU A 1 92 ? 14.663 -2.848 -14.402 1.00 84.19 92 LEU A N 1
ATOM 720 C CA . LEU A 1 92 ? 13.951 -3.786 -13.541 1.00 84.19 92 LEU A CA 1
ATOM 721 C C . LEU A 1 92 ? 13.928 -3.317 -12.093 1.00 84.19 92 LEU A C 1
ATOM 723 O O . LEU A 1 92 ? 14.937 -2.890 -11.522 1.00 84.19 92 LEU A O 1
ATOM 727 N N . ASN A 1 93 ? 12.751 -3.447 -11.498 1.00 88.06 93 ASN A N 1
ATOM 728 C CA . ASN A 1 93 ? 12.542 -3.158 -10.096 1.00 88.06 93 ASN A CA 1
ATOM 729 C C . ASN A 1 93 ? 13.147 -4.246 -9.206 1.00 88.06 93 ASN A C 1
ATOM 731 O O . ASN A 1 93 ? 13.294 -5.398 -9.612 1.00 88.06 93 ASN A O 1
ATOM 735 N N . HIS A 1 94 ? 13.442 -3.884 -7.962 1.00 88.50 94 HIS A N 1
ATOM 736 C CA . HIS A 1 94 ? 13.972 -4.785 -6.950 1.00 88.50 94 HIS A CA 1
ATOM 737 C C . HIS A 1 94 ? 13.039 -4.826 -5.730 1.00 88.50 94 HIS A C 1
ATOM 739 O O . HIS A 1 94 ? 12.463 -3.793 -5.383 1.00 88.50 94 HIS A O 1
ATOM 745 N N . PRO A 1 95 ? 12.906 -5.964 -5.017 1.00 91.62 95 PRO A N 1
ATOM 746 C CA . PRO A 1 95 ? 12.087 -6.038 -3.805 1.00 91.62 95 PRO A CA 1
ATOM 747 C C . PRO A 1 95 ? 12.430 -4.982 -2.747 1.00 91.62 95 PRO A C 1
ATOM 749 O O . PRO A 1 95 ? 11.533 -4.444 -2.105 1.00 91.62 95 PRO A O 1
ATOM 752 N N . THR A 1 96 ? 13.709 -4.612 -2.627 1.00 88.88 96 THR A N 1
ATOM 753 C CA . THR A 1 96 ? 14.186 -3.552 -1.716 1.00 88.88 96 THR A CA 1
ATOM 754 C C . THR A 1 96 ? 13.615 -2.169 -2.030 1.00 88.88 96 THR A C 1
ATOM 756 O O . THR A 1 96 ? 13.697 -1.297 -1.178 1.00 88.88 96 THR A O 1
ATOM 759 N N . ASN A 1 97 ? 13.000 -1.939 -3.191 1.00 89.19 97 ASN A N 1
ATOM 760 C CA . ASN A 1 97 ? 12.378 -0.649 -3.506 1.00 89.19 97 ASN A CA 1
ATOM 761 C C . ASN A 1 97 ? 10.979 -0.479 -2.899 1.00 89.19 97 ASN A C 1
ATOM 763 O O . ASN A 1 97 ? 10.383 0.581 -3.068 1.00 89.19 97 ASN A O 1
ATOM 767 N N . ILE A 1 98 ? 10.452 -1.473 -2.170 1.00 91.44 98 ILE A N 1
ATOM 768 C CA . ILE A 1 98 ? 9.159 -1.353 -1.474 1.00 91.44 98 ILE A CA 1
ATOM 769 C C . ILE A 1 98 ? 9.109 -0.138 -0.529 1.00 91.44 98 ILE A C 1
ATOM 771 O O . ILE A 1 98 ? 8.080 0.518 -0.424 1.00 91.44 98 ILE A O 1
ATOM 775 N N . GLN A 1 99 ? 10.247 0.234 0.062 1.00 89.44 99 GLN A N 1
ATOM 776 C CA . GLN A 1 99 ? 10.398 1.416 0.923 1.00 89.44 99 GLN A CA 1
ATOM 777 C C . GLN A 1 99 ? 10.079 2.736 0.215 1.00 89.44 99 GLN A C 1
ATOM 779 O O . GLN A 1 99 ? 9.530 3.650 0.817 1.00 89.44 99 GLN A O 1
ATOM 784 N N . ILE A 1 100 ? 10.327 2.820 -1.090 1.00 88.00 100 ILE A N 1
ATOM 785 C CA . ILE A 1 100 ? 9.976 4.007 -1.878 1.00 88.00 100 ILE A CA 1
ATOM 786 C C . ILE A 1 100 ? 8.450 4.124 -2.005 1.00 88.00 100 ILE A C 1
ATOM 788 O O . ILE A 1 100 ? 7.900 5.223 -1.965 1.00 88.00 100 ILE A O 1
ATOM 792 N N . VAL A 1 101 ? 7.755 2.985 -2.100 1.00 90.25 101 VAL A N 1
ATOM 793 C CA . VAL A 1 101 ? 6.288 2.942 -2.154 1.00 90.25 101 VAL A CA 1
ATOM 794 C C . VAL A 1 101 ? 5.680 3.438 -0.838 1.00 90.25 101 VAL A C 1
ATOM 796 O O . VAL A 1 101 ? 4.659 4.126 -0.878 1.00 90.25 101 VAL A O 1
ATOM 799 N N . PHE A 1 102 ? 6.311 3.163 0.312 1.00 91.31 102 PHE A N 1
ATOM 800 C CA . PHE A 1 102 ? 5.857 3.692 1.606 1.00 91.31 102 PHE A CA 1
ATOM 801 C C . PHE A 1 102 ? 5.844 5.222 1.610 1.00 91.31 102 PHE A C 1
ATOM 803 O O . PHE A 1 102 ? 4.800 5.815 1.884 1.00 91.31 102 PHE A O 1
ATOM 810 N N . GLY A 1 103 ? 6.957 5.857 1.229 1.00 88.81 103 GLY A N 1
ATOM 811 C CA . GLY A 1 103 ? 7.067 7.319 1.187 1.00 88.81 103 GLY A CA 1
ATOM 812 C C . GLY A 1 103 ? 6.073 7.975 0.219 1.00 88.81 103 GLY A C 1
ATOM 813 O O . GLY A 1 103 ? 5.420 8.968 0.564 1.00 88.81 103 GLY A O 1
ATOM 814 N N . ASP A 1 104 ? 5.890 7.391 -0.971 1.00 88.25 104 ASP A N 1
ATOM 815 C CA . ASP A 1 104 ? 4.914 7.878 -1.956 1.00 88.25 104 ASP A CA 1
ATOM 816 C C . ASP A 1 104 ? 3.477 7.818 -1.407 1.00 88.25 104 ASP A C 1
ATOM 818 O O . ASP A 1 104 ? 2.704 8.774 -1.542 1.00 88.25 104 ASP A O 1
ATOM 822 N N . VAL A 1 105 ? 3.105 6.708 -0.761 1.00 91.38 105 VAL A N 1
ATOM 823 C CA . VAL A 1 105 ? 1.757 6.528 -0.204 1.00 91.38 105 VAL A CA 1
ATOM 824 C C . VAL A 1 105 ? 1.532 7.387 1.035 1.00 91.38 105 VAL A C 1
ATOM 826 O O . VAL A 1 105 ? 0.479 8.022 1.123 1.00 91.38 105 VAL A O 1
ATOM 829 N N . ALA A 1 106 ? 2.507 7.479 1.941 1.00 92.12 106 ALA A N 1
ATOM 830 C CA . ALA A 1 106 ? 2.443 8.347 3.118 1.00 92.12 106 ALA A CA 1
ATOM 831 C C . ALA A 1 106 ? 2.189 9.805 2.710 1.00 92.12 106 ALA A C 1
ATOM 833 O O . ALA A 1 106 ? 1.290 10.461 3.238 1.00 92.12 106 ALA A O 1
ATOM 834 N N . THR A 1 107 ? 2.890 10.272 1.671 1.00 89.38 107 THR A N 1
ATOM 835 C CA . THR A 1 107 ? 2.705 11.616 1.106 1.00 89.38 107 THR A CA 1
ATOM 836 C C . THR A 1 107 ? 1.296 11.818 0.539 1.00 89.38 107 THR A C 1
ATOM 838 O O . THR A 1 107 ? 0.685 12.869 0.742 1.00 89.38 107 THR A O 1
ATOM 841 N N . LEU A 1 108 ? 0.752 10.829 -0.177 1.00 89.50 108 LEU A N 1
ATOM 842 C CA . LEU A 1 108 ? -0.590 10.918 -0.768 1.00 89.50 108 LEU A CA 1
ATOM 843 C C . LEU A 1 108 ? -1.711 10.871 0.283 1.00 89.50 108 LEU A C 1
ATOM 845 O O . LEU A 1 108 ? -2.742 11.534 0.104 1.00 89.50 108 LEU A O 1
ATOM 849 N N . LEU A 1 109 ? -1.513 10.095 1.351 1.00 90.94 109 LEU A N 1
ATOM 850 C CA . LEU A 1 109 ? -2.440 9.957 2.474 1.00 90.94 109 LEU A CA 1
ATOM 851 C C . LEU A 1 109 ? -2.321 11.082 3.506 1.00 90.94 109 LEU A C 1
ATOM 853 O O . LEU A 1 109 ? -3.278 11.288 4.246 1.00 90.94 109 LEU A O 1
ATOM 857 N N . GLU A 1 110 ? -1.221 11.839 3.499 1.00 92.00 110 GLU A N 1
ATOM 858 C CA . GLU A 1 110 ? -0.912 12.874 4.498 1.00 92.00 110 GLU A CA 1
ATOM 859 C C . GLU A 1 110 ? -0.778 12.286 5.919 1.00 92.00 110 GLU A C 1
ATOM 861 O O . GLU A 1 110 ? -1.210 12.892 6.899 1.00 92.00 110 GLU A O 1
ATOM 866 N N . VAL A 1 111 ? -0.174 11.097 6.022 1.00 92.75 111 VAL A N 1
ATOM 867 C CA . VAL A 1 111 ? 0.128 10.393 7.284 1.00 92.75 111 VAL A CA 1
ATOM 868 C C . VAL A 1 111 ? 1.637 10.253 7.466 1.00 92.75 111 VAL A C 1
ATOM 870 O O . VAL A 1 111 ? 2.403 10.467 6.522 1.00 92.75 111 VAL A O 1
ATOM 873 N N . SER A 1 112 ? 2.084 9.900 8.672 1.00 95.75 112 SER A N 1
ATOM 874 C CA . SER A 1 112 ? 3.503 9.607 8.877 1.00 95.75 112 SER A CA 1
ATOM 875 C C . SER A 1 112 ? 3.885 8.282 8.206 1.00 95.75 112 SER A C 1
ATOM 877 O O . SER A 1 112 ? 3.109 7.327 8.206 1.00 95.75 112 SER A O 1
ATOM 879 N N . GLU A 1 113 ? 5.081 8.224 7.615 1.00 94.12 113 GLU A N 1
ATOM 880 C CA . GLU A 1 113 ? 5.587 6.989 7.004 1.00 94.12 113 GLU A CA 1
ATOM 881 C C . GLU A 1 113 ? 5.761 5.883 8.053 1.00 94.12 113 GLU A C 1
ATOM 883 O O . GLU A 1 113 ? 5.414 4.739 7.793 1.00 94.12 113 GLU A O 1
ATOM 888 N N . GLU A 1 114 ? 6.212 6.237 9.260 1.00 95.19 114 GLU A N 1
ATOM 889 C CA . GLU A 1 114 ? 6.378 5.310 10.386 1.00 95.19 114 GLU A CA 1
ATOM 890 C C . GLU A 1 114 ? 5.058 4.630 10.780 1.00 95.19 114 GLU A C 1
ATOM 892 O O . GLU A 1 114 ? 4.994 3.405 10.833 1.00 95.19 114 GLU A O 1
ATOM 897 N N . GLU A 1 115 ? 3.991 5.409 10.985 1.00 94.31 115 GLU A N 1
ATOM 898 C CA . GLU A 1 115 ? 2.655 4.884 11.301 1.00 94.31 115 GLU A CA 1
ATOM 899 C C . GLU A 1 115 ? 2.134 3.968 10.190 1.00 94.31 115 GLU A C 1
ATOM 901 O O . GLU A 1 115 ? 1.638 2.877 10.457 1.00 94.31 115 GLU A O 1
ATOM 906 N N . LEU A 1 116 ? 2.292 4.378 8.931 1.00 95.56 116 LEU A N 1
ATOM 907 C CA . LEU A 1 116 ? 1.831 3.605 7.781 1.00 95.56 116 LEU A CA 1
ATOM 908 C C . LEU A 1 116 ? 2.589 2.278 7.623 1.00 95.56 116 LEU A C 1
ATOM 910 O O . LEU A 1 116 ? 1.987 1.249 7.299 1.00 95.56 116 LEU A O 1
ATOM 914 N N . VAL A 1 117 ? 3.905 2.294 7.842 1.00 95.75 117 VAL A N 1
ATOM 915 C CA . VAL A 1 117 ? 4.748 1.094 7.802 1.00 95.75 117 VAL A CA 1
ATOM 916 C C . VAL A 1 117 ? 4.365 0.142 8.928 1.00 95.75 117 VAL A C 1
ATOM 918 O O . VAL A 1 117 ? 4.159 -1.039 8.655 1.00 95.75 117 VAL A O 1
ATOM 921 N N . GLU A 1 118 ? 4.201 0.641 10.154 1.00 96.88 118 GLU A N 1
ATOM 922 C CA . GLU A 1 118 ? 3.806 -0.187 11.296 1.00 96.88 118 GLU A CA 1
ATOM 923 C C . GLU A 1 118 ? 2.430 -0.832 11.070 1.00 96.88 118 GLU A C 1
ATOM 925 O O . GLU A 1 118 ? 2.308 -2.056 11.133 1.00 96.88 118 GLU A O 1
ATOM 930 N N . GLU A 1 119 ? 1.411 -0.049 10.707 1.00 97.38 119 GLU A N 1
ATOM 931 C CA . GLU A 1 119 ? 0.061 -0.568 10.442 1.00 97.38 119 GLU A CA 1
ATOM 932 C C . GLU A 1 119 ? 0.066 -1.605 9.310 1.00 97.38 119 GLU A C 1
ATOM 934 O O . GLU A 1 119 ? -0.483 -2.701 9.442 1.00 97.38 119 GLU A O 1
ATOM 939 N N . SER A 1 120 ? 0.753 -1.322 8.200 1.00 96.94 120 SER A N 1
ATOM 940 C CA . SER A 1 120 ? 0.822 -2.268 7.080 1.00 96.94 120 SER A CA 1
ATOM 941 C C . SER A 1 120 ? 1.594 -3.552 7.415 1.00 96.94 120 SER A C 1
ATOM 943 O O . SER A 1 120 ? 1.251 -4.629 6.908 1.00 96.94 120 SER A O 1
ATOM 945 N N . TYR A 1 121 ? 2.593 -3.479 8.298 1.00 96.94 121 TYR A N 1
ATOM 946 C CA . TYR A 1 121 ? 3.298 -4.648 8.816 1.00 96.94 121 TYR A CA 1
ATOM 947 C C . TYR A 1 121 ? 2.376 -5.514 9.683 1.00 96.94 121 TYR A C 1
ATOM 949 O O . TYR A 1 121 ? 2.333 -6.740 9.501 1.00 96.94 121 TYR A O 1
ATOM 957 N N . GLN A 1 122 ? 1.584 -4.897 10.565 1.00 97.19 122 GLN A N 1
ATOM 958 C CA . GLN A 1 122 ? 0.578 -5.605 11.362 1.00 97.19 122 GLN A CA 1
ATOM 959 C C . GLN A 1 122 ? -0.485 -6.254 10.466 1.00 97.19 122 GLN A C 1
ATOM 961 O O . GLN A 1 122 ? -0.773 -7.442 10.625 1.00 97.19 122 GLN A O 1
ATOM 966 N N . ASN A 1 123 ? -0.987 -5.534 9.458 1.00 97.31 123 ASN A N 1
ATOM 967 C CA . ASN A 1 123 ? -1.946 -6.050 8.474 1.00 97.31 123 ASN A CA 1
ATOM 968 C C . ASN A 1 123 ? -1.405 -7.273 7.725 1.00 97.31 123 ASN A C 1
ATOM 970 O O . ASN A 1 123 ? -2.085 -8.294 7.602 1.00 97.31 123 ASN A O 1
ATOM 974 N N . THR A 1 124 ? -0.162 -7.182 7.244 1.00 96.44 124 THR A N 1
ATOM 975 C CA . THR A 1 124 ? 0.523 -8.268 6.527 1.00 96.44 124 THR A CA 1
ATOM 976 C C . THR A 1 124 ? 0.685 -9.481 7.434 1.00 96.44 124 THR A C 1
ATOM 978 O O . THR A 1 124 ? 0.350 -10.602 7.047 1.00 96.44 124 THR A O 1
ATOM 981 N N . THR A 1 125 ? 1.141 -9.261 8.667 1.00 94.75 125 THR A N 1
ATOM 982 C CA . THR A 1 125 ? 1.306 -10.325 9.660 1.00 94.75 125 THR A CA 1
ATOM 983 C C . THR A 1 125 ? -0.034 -10.980 9.972 1.00 94.75 125 THR A C 1
ATOM 985 O O . THR A 1 125 ? -0.126 -12.203 9.933 1.00 94.75 125 THR A O 1
ATOM 988 N N . GLN A 1 126 ? -1.093 -10.209 10.207 1.00 92.69 126 GLN A N 1
ATOM 989 C CA . GLN A 1 126 ? -2.425 -10.744 10.473 1.00 92.69 126 GLN A CA 1
ATOM 990 C C . GLN A 1 126 ? -2.963 -11.575 9.299 1.00 92.69 126 GLN A C 1
ATOM 992 O O . GLN A 1 126 ? -3.532 -12.645 9.519 1.00 92.69 126 GLN A O 1
ATOM 997 N N . LEU A 1 127 ? -2.796 -11.093 8.065 1.00 93.75 127 LEU A N 1
ATOM 998 C CA . LEU A 1 127 ? -3.345 -11.742 6.877 1.00 93.75 127 LEU A CA 1
ATOM 999 C C . LEU A 1 127 ? -2.574 -13.011 6.490 1.00 93.75 127 LEU A C 1
ATOM 1001 O O . LEU A 1 127 ? -3.188 -14.020 6.143 1.00 93.75 127 LEU A O 1
ATOM 1005 N N . PHE A 1 128 ? -1.241 -12.966 6.535 1.00 92.81 128 PHE A N 1
ATOM 1006 C CA . PHE A 1 128 ? -0.388 -14.047 6.032 1.00 92.81 128 PHE A CA 1
ATOM 1007 C C . PHE A 1 128 ? 0.138 -14.989 7.123 1.00 92.81 128 PHE A C 1
ATOM 1009 O O . PHE A 1 128 ? 0.654 -16.059 6.794 1.00 92.81 128 PHE A O 1
ATOM 1016 N N . SER A 1 129 ? -0.050 -14.680 8.412 1.00 85.38 129 SER A N 1
ATOM 1017 C CA . SER A 1 129 ? 0.257 -15.618 9.504 1.00 85.38 129 SER A CA 1
ATOM 1018 C C . SER A 1 129 ? -0.876 -16.622 9.691 1.00 85.38 129 SER A C 1
ATOM 1020 O O . SER A 1 129 ? -1.653 -16.558 10.643 1.00 85.38 129 SER A O 1
ATOM 1022 N N . PHE A 1 130 ? -0.982 -17.581 8.773 1.00 74.00 130 PHE A N 1
ATOM 1023 C CA . PHE A 1 130 ? -1.907 -18.697 8.933 1.00 74.00 130 PHE A CA 1
ATOM 1024 C C . PHE A 1 130 ? -1.304 -19.762 9.874 1.00 74.00 130 PHE A C 1
ATOM 1026 O O . PHE A 1 130 ? -0.271 -20.349 9.538 1.00 74.00 130 PHE A O 1
ATOM 1033 N N . PRO A 1 131 ? -1.953 -20.098 11.012 1.00 68.81 131 PRO A N 1
ATOM 1034 C CA . PRO A 1 131 ? -1.413 -21.045 11.999 1.00 68.81 131 PRO A CA 1
ATOM 1035 C C . PRO A 1 131 ? -1.143 -22.458 11.459 1.00 68.81 131 PRO A C 1
ATOM 1037 O O . PRO A 1 131 ? -0.416 -23.231 12.081 1.00 68.81 131 PRO A O 1
ATOM 1040 N N . GLY A 1 132 ? -1.736 -22.822 10.317 1.00 64.94 132 GLY A N 1
ATOM 1041 C CA . GLY A 1 132 ? -1.516 -24.119 9.675 1.00 64.94 132 GLY A CA 1
ATOM 1042 C C . GLY A 1 132 ? -0.179 -24.255 8.941 1.00 64.94 132 GLY A C 1
ATOM 1043 O O . GLY A 1 132 ? 0.173 -25.371 8.567 1.00 64.94 132 GLY A O 1
ATOM 1044 N N . PHE A 1 133 ? 0.597 -23.178 8.779 1.00 56.97 133 PHE A N 1
ATOM 1045 C CA . PHE A 1 133 ? 1.985 -23.259 8.319 1.00 56.97 133 PHE A CA 1
ATOM 1046 C C . PHE A 1 133 ? 2.929 -23.366 9.521 1.00 56.97 133 PHE A C 1
ATOM 1048 O O . PHE A 1 133 ? 3.611 -22.419 9.900 1.00 56.97 133 PHE A O 1
ATOM 1055 N N . LYS A 1 134 ? 3.013 -24.561 10.119 1.00 57.69 134 LYS A N 1
ATOM 1056 C CA . LYS A 1 134 ? 4.253 -24.937 10.807 1.00 57.69 134 LYS A CA 1
ATOM 1057 C C . LYS A 1 134 ? 5.323 -25.072 9.730 1.00 57.69 134 LYS A C 1
ATOM 1059 O O . LYS A 1 134 ? 5.269 -26.011 8.937 1.00 57.69 134 LYS A O 1
ATOM 1064 N N . VAL A 1 135 ? 6.303 -24.176 9.723 1.00 57.09 135 VAL A N 1
ATOM 1065 C CA . VAL A 1 135 ? 7.601 -24.498 9.129 1.00 57.09 135 VAL A CA 1
ATOM 1066 C C . VAL A 1 135 ? 8.142 -25.672 9.943 1.00 57.09 135 VAL A C 1
ATOM 1068 O O . VAL A 1 135 ? 8.564 -25.520 11.086 1.00 57.09 135 VAL A O 1
ATOM 1071 N N . ILE A 1 136 ? 8.020 -26.882 9.400 1.00 54.94 136 ILE A N 1
ATOM 1072 C CA . ILE A 1 136 ? 8.803 -28.017 9.875 1.00 54.94 136 ILE A CA 1
ATOM 1073 C C . ILE A 1 136 ? 10.224 -27.722 9.406 1.00 54.94 136 ILE A C 1
ATOM 1075 O O . ILE A 1 136 ? 10.531 -27.910 8.233 1.00 54.94 136 ILE A O 1
ATOM 1079 N N . GLY A 1 137 ? 11.055 -27.201 10.301 1.00 48.44 137 GLY A N 1
ATOM 1080 C CA . GLY A 1 137 ? 12.459 -26.943 10.012 1.00 48.44 137 GLY A CA 1
ATOM 1081 C C . GLY A 1 137 ? 12.989 -25.759 10.794 1.00 48.44 137 GLY A C 1
ATOM 1082 O O . GLY A 1 137 ? 12.944 -24.630 10.322 1.00 48.44 137 GLY A O 1
ATOM 1083 N N . GLU A 1 138 ? 13.498 -26.050 11.986 1.00 43.75 138 GLU A N 1
ATOM 1084 C CA . GLU A 1 138 ? 14.617 -25.307 12.558 1.00 43.75 138 GLU A CA 1
ATOM 1085 C C . GLU A 1 138 ? 15.731 -25.215 11.493 1.00 43.75 138 GLU A C 1
ATOM 1087 O O . GLU A 1 138 ? 16.026 -26.214 10.829 1.00 43.75 138 GLU A O 1
ATOM 1092 N N . ILE A 1 139 ? 16.311 -24.026 11.312 1.00 48.09 139 ILE A N 1
ATOM 1093 C CA . ILE A 1 139 ? 17.621 -23.841 10.668 1.00 48.09 139 ILE A CA 1
ATOM 1094 C C . ILE A 1 139 ? 18.619 -23.548 11.780 1.00 48.09 139 ILE A C 1
ATOM 1096 O O . ILE A 1 139 ? 18.279 -22.699 12.638 1.00 48.09 139 ILE A O 1
#

InterPro domains:
  IPR001130 3'-5' ssDNA/RNA exonuclease TatD-like [PF01026] (2-129)
  IPR032466 Metal-dependent hydrolase [SSF51556] (2-129)

Secondary structure (DSSP, 8-state):
---GGGHHHHHHTT--EEE-GGGGGS-HHHHHHHHHHS-GGGEEE---TTS------S-GGG-----GGGG-SS----------HHHHSTT---GGGHHHHHHHHHHHHTS-HHHHHHHHHHHHHHHH--TT-------

pLDDT: mean 78.23, std 19.46, range [33.91, 97.5]

Foldseek 3Di:
DDFLVCQVVVVVVVAADEDELVLQVDDLVRSLSNLQSHDLLRYAYFHPWQDNQHPPPPPCVQFDADQPVVVPPDDDDDDDDPDVPRVPRRNTHDRSCRLVRLVVSCVSNVHDSVVSVVSNVVSCCVVPVDVVDDPPDDD